Protein AF-A0A8T4V369-F1 (afdb_monomer_lite)

Radius of gyration: 25.14 Å; chains: 1; bounding box: 46×55×53 Å

pLDDT: mean 72.54, std 17.63, range [35.91, 96.38]

Sequence (148 aa):
MVDREDIQKAVEELDIARTNLVGLYLTIIGKNYEDLDISQKNSVLNGLENIVRSMGNEDFTEKLMDTPETRSRRLNLAFNRKIAVRAREIKGLTRKGLADELGFDRAGYIRLSKYETGEARPSNPPRGEVAKIYIHWLKEHGYDPYKL

Secondary structure (DSSP, 8-state):
---HHHHHHHHHHHHHHHHHHHHHHHHHHHHHHTTS-HHHHHHHHHHHHHHHHHH--S-TTSSS--SHHHHHHHHT----HHHHHHHHHHTT--HHHHHHHTT--HHHHHHHHHHHHTSS---SSPPSHHHHHHHHHHHHTT--TT--

Foldseek 3Di:
DCDPVNVVVVVVVVVVVVVVVVVVVVVVCVVCLVVDDPVVNVVSVVVVVVVVVVVDPDDPDDPPQPDPVSVVVLQVQFDDLVLLVVLCVVVVADLVRVCVVLVHDPVLSVVSVCCNVVVDGQHRVGDDDSRVSSVVVCVVSVDDSPDD

Structure (mmCIF, N/CA/C/O backbone):
data_AF-A0A8T4V369-F1
#
_entry.id   AF-A0A8T4V369-F1
#
loop_
_atom_site.group_PDB
_atom_site.id
_atom_site.type_symbol
_atom_site.label_atom_id
_atom_site.label_alt_id
_atom_site.label_comp_id
_atom_site.label_asym_id
_atom_site.label_entity_id
_atom_site.label_seq_id
_atom_site.pdbx_PDB_ins_code
_atom_site.Cartn_x
_atom_site.Cartn_y
_atom_site.Cartn_z
_atom_site.occupancy
_atom_site.B_iso_or_equiv
_atom_site.auth_seq_id
_atom_site.auth_comp_id
_atom_site.auth_asym_id
_atom_site.auth_atom_id
_atom_site.pdbx_PDB_model_num
ATOM 1 N N . MET A 1 1 ? 27.812 41.589 -26.892 1.00 54.66 1 MET A N 1
ATOM 2 C CA . MET A 1 1 ? 26.464 41.145 -26.482 1.00 54.66 1 MET A CA 1
ATOM 3 C C . MET A 1 1 ? 26.193 39.879 -27.258 1.00 54.66 1 MET A C 1
ATOM 5 O O . MET A 1 1 ? 26.380 39.920 -28.462 1.00 54.66 1 MET A O 1
ATOM 9 N N . VAL A 1 2 ? 25.890 38.765 -26.590 1.00 53.50 2 VAL A N 1
ATOM 10 C CA . VAL A 1 2 ? 25.416 37.569 -27.301 1.00 53.50 2 VAL A CA 1
ATOM 11 C C . VAL A 1 2 ? 23.974 37.858 -27.681 1.00 53.50 2 VAL A C 1
ATOM 13 O O . VAL A 1 2 ? 23.178 38.179 -26.794 1.00 53.50 2 VAL A O 1
ATOM 16 N N . ASP A 1 3 ? 23.681 37.848 -28.977 1.00 74.75 3 ASP A N 1
ATOM 17 C CA . ASP A 1 3 ? 22.355 38.195 -29.458 1.00 74.75 3 ASP A CA 1
ATOM 18 C C . ASP A 1 3 ? 21.379 37.047 -29.201 1.00 74.75 3 ASP A C 1
ATOM 20 O O . ASP A 1 3 ? 21.744 35.868 -29.172 1.00 74.75 3 ASP A O 1
ATOM 24 N N . ARG A 1 4 ? 20.115 37.386 -28.956 1.00 70.00 4 ARG A N 1
ATOM 25 C CA . ARG A 1 4 ? 19.103 36.396 -28.553 1.00 70.00 4 ARG A CA 1
ATOM 26 C C . ARG A 1 4 ? 18.846 35.358 -29.656 1.00 70.00 4 ARG A C 1
ATOM 28 O O . ARG A 1 4 ? 18.507 34.219 -29.345 1.00 70.00 4 ARG A O 1
ATOM 35 N N . GLU A 1 5 ? 19.057 35.746 -30.913 1.00 76.44 5 GLU A N 1
ATOM 36 C CA . GLU A 1 5 ? 19.003 34.870 -32.090 1.00 76.44 5 GLU A CA 1
ATOM 37 C C . GLU A 1 5 ? 20.140 33.841 -32.126 1.00 76.44 5 GLU A C 1
ATOM 39 O O . GLU A 1 5 ? 19.890 32.680 -32.448 1.00 76.44 5 GLU A O 1
ATOM 44 N N . ASP A 1 6 ? 21.360 34.210 -31.723 1.00 77.88 6 ASP A N 1
ATOM 45 C CA . ASP A 1 6 ? 22.499 33.280 -31.700 1.00 77.88 6 ASP A CA 1
ATOM 46 C C . ASP A 1 6 ? 22.296 32.172 -30.659 1.00 77.88 6 ASP A C 1
ATOM 48 O O . ASP A 1 6 ? 22.623 31.008 -30.894 1.00 77.88 6 ASP A O 1
ATOM 52 N N . ILE A 1 7 ? 21.701 32.520 -29.512 1.00 74.00 7 ILE A N 1
ATOM 53 C CA . ILE A 1 7 ? 21.341 31.553 -28.465 1.00 74.00 7 ILE A CA 1
ATOM 54 C C . ILE A 1 7 ? 20.252 30.604 -28.969 1.00 74.00 7 ILE A C 1
ATOM 56 O O . ILE A 1 7 ? 20.358 29.397 -28.767 1.00 74.00 7 ILE A O 1
ATOM 60 N N . GLN A 1 8 ? 19.225 31.130 -29.639 1.00 75.62 8 GLN A N 1
ATOM 61 C CA . GLN A 1 8 ? 18.126 30.322 -30.168 1.00 75.62 8 GLN A CA 1
ATOM 62 C C . GLN A 1 8 ? 18.626 29.319 -31.216 1.00 75.62 8 GLN A C 1
ATOM 64 O O . GLN A 1 8 ? 18.309 28.132 -31.142 1.00 75.62 8 GLN A O 1
ATOM 69 N N . LYS A 1 9 ? 19.482 29.772 -32.135 1.00 81.50 9 LYS A N 1
ATOM 70 C CA . LYS A 1 9 ? 20.083 28.919 -33.161 1.00 81.50 9 LYS A CA 1
ATOM 71 C C . LYS A 1 9 ? 20.970 27.826 -32.559 1.00 81.50 9 LYS A C 1
ATOM 73 O O . LYS A 1 9 ? 20.899 26.676 -32.981 1.00 81.50 9 LYS A O 1
ATOM 78 N N . ALA A 1 10 ? 21.757 28.156 -31.534 1.00 72.62 10 ALA A N 1
ATOM 79 C CA . ALA A 1 10 ? 22.575 27.172 -30.829 1.00 72.62 10 ALA A CA 1
ATOM 80 C C . ALA A 1 10 ? 21.728 26.104 -30.111 1.00 72.62 10 ALA A C 1
ATOM 82 O O . ALA A 1 10 ? 22.110 24.935 -30.083 1.00 72.62 10 ALA A O 1
ATOM 83 N N . VAL A 1 11 ? 20.573 26.482 -29.550 1.00 69.50 11 VAL A N 1
ATOM 84 C CA . VAL A 1 11 ? 19.626 25.532 -28.940 1.00 69.50 11 VAL A CA 1
ATOM 85 C C . VAL A 1 11 ? 19.051 24.581 -29.992 1.00 69.50 11 VAL A C 1
ATOM 87 O O . VAL A 1 11 ? 19.044 23.371 -29.776 1.00 69.50 11 VAL A O 1
ATOM 90 N N . GLU A 1 12 ? 18.637 25.098 -31.148 1.00 75.06 12 GLU A N 1
ATOM 91 C CA . GLU A 1 12 ? 18.106 24.275 -32.242 1.00 75.06 12 GLU A CA 1
ATOM 92 C C . GLU A 1 12 ? 19.159 23.305 -32.802 1.00 75.06 12 GLU A C 1
ATOM 94 O O . GLU A 1 12 ? 18.876 22.121 -33.003 1.00 75.06 12 GLU A O 1
ATOM 99 N N . GLU A 1 13 ? 20.399 23.763 -32.993 1.00 75.69 13 GLU A N 1
ATOM 100 C CA . GLU A 1 13 ? 21.507 22.908 -33.437 1.00 75.69 13 GLU A CA 1
ATOM 101 C C . GLU A 1 13 ? 21.833 21.805 -32.414 1.00 75.69 13 GLU A C 1
ATOM 103 O O . GLU A 1 13 ? 22.094 20.658 -32.797 1.00 75.69 13 GLU A O 1
ATOM 108 N N . LEU A 1 14 ? 21.758 22.112 -31.114 1.00 69.25 14 LEU A N 1
ATOM 109 C CA . LEU A 1 14 ? 21.930 21.131 -30.039 1.00 69.25 14 LEU A CA 1
ATOM 110 C C . LEU A 1 14 ? 20.816 20.077 -30.025 1.00 69.25 14 LEU A C 1
ATOM 112 O O . LEU A 1 14 ? 21.109 18.889 -29.863 1.00 69.25 14 LEU A O 1
ATOM 116 N N . ASP A 1 15 ? 19.562 20.473 -30.234 1.00 68.25 15 ASP A N 1
ATOM 117 C CA . ASP A 1 15 ? 18.432 19.538 -30.278 1.00 68.25 15 ASP A CA 1
ATOM 118 C C . ASP A 1 15 ? 18.498 18.606 -31.497 1.00 68.25 15 ASP A C 1
ATOM 120 O O . ASP A 1 15 ? 18.245 17.397 -31.387 1.00 68.25 15 ASP A O 1
ATOM 124 N N . ILE A 1 16 ? 18.923 19.126 -32.651 1.00 72.69 16 ILE A N 1
ATOM 125 C CA . ILE A 1 16 ? 19.170 18.321 -33.854 1.00 72.69 16 ILE A CA 1
ATOM 126 C C . ILE A 1 16 ? 20.306 17.321 -33.603 1.00 72.69 16 ILE A C 1
ATOM 128 O O . ILE A 1 16 ? 20.156 16.125 -33.879 1.00 72.69 16 ILE A O 1
ATOM 132 N N . ALA A 1 17 ? 21.432 17.775 -33.045 1.00 70.25 17 ALA A N 1
ATOM 133 C CA . ALA A 1 17 ? 22.571 16.911 -32.737 1.00 70.25 17 ALA A CA 1
ATOM 134 C C . ALA A 1 17 ? 22.195 15.799 -31.744 1.00 70.25 17 ALA A C 1
ATOM 136 O O . ALA A 1 17 ? 22.555 14.635 -31.945 1.00 70.25 17 ALA A O 1
ATOM 137 N N . ARG A 1 18 ? 21.411 16.131 -30.712 1.00 68.94 18 ARG A N 1
ATOM 138 C CA . ARG A 1 18 ? 20.880 15.171 -29.738 1.00 68.94 18 ARG A CA 1
ATOM 139 C C . ARG A 1 18 ? 19.994 14.120 -30.406 1.00 68.94 18 ARG A C 1
ATOM 141 O O . ARG A 1 18 ? 20.165 12.930 -30.147 1.00 68.94 18 ARG A O 1
ATOM 148 N N . THR A 1 19 ? 19.090 14.541 -31.287 1.00 71.50 19 THR A N 1
ATOM 149 C CA . THR A 1 19 ? 18.177 13.639 -32.006 1.00 71.50 19 THR A CA 1
ATOM 150 C C . THR A 1 19 ? 18.944 12.667 -32.908 1.00 71.50 19 THR A C 1
ATOM 152 O O . THR A 1 19 ? 18.709 11.457 -32.861 1.00 71.50 19 THR A O 1
ATOM 155 N N . ASN A 1 20 ? 19.925 13.166 -33.666 1.00 70.62 20 ASN A N 1
ATOM 156 C CA . ASN A 1 20 ? 20.768 12.344 -34.539 1.00 70.62 20 ASN A CA 1
ATOM 157 C C . ASN A 1 20 ? 21.593 11.315 -33.754 1.00 70.62 20 ASN A C 1
ATOM 159 O O . ASN A 1 20 ? 21.694 10.154 -34.158 1.00 70.62 20 ASN A O 1
ATOM 163 N N . LEU A 1 21 ? 22.150 11.720 -32.610 1.00 69.56 21 LEU A N 1
ATOM 164 C CA . LEU A 1 21 ? 22.907 10.831 -31.733 1.00 69.56 21 LEU A CA 1
ATOM 165 C C . LEU A 1 21 ? 22.026 9.684 -31.210 1.00 69.56 21 LEU A C 1
ATOM 167 O O . LEU A 1 21 ? 22.424 8.521 -31.274 1.00 69.56 21 LEU A O 1
ATOM 171 N N . VAL A 1 22 ? 20.813 9.993 -30.739 1.00 70.69 22 VAL A N 1
ATOM 172 C CA . VAL A 1 22 ? 19.852 8.983 -30.261 1.00 70.69 22 VAL A CA 1
ATOM 173 C C . VAL A 1 22 ? 19.473 8.012 -31.384 1.00 70.69 22 VAL A C 1
ATOM 175 O O . VAL A 1 22 ? 19.487 6.799 -31.171 1.00 70.69 22 VAL A O 1
ATOM 178 N N . GLY A 1 23 ? 19.210 8.516 -32.594 1.00 66.50 23 GLY A N 1
ATOM 179 C CA . GLY A 1 23 ? 18.905 7.680 -33.761 1.00 66.50 23 GLY A CA 1
ATOM 180 C C . GLY A 1 23 ? 20.031 6.701 -34.122 1.00 66.50 23 GLY A C 1
ATOM 181 O O . GLY A 1 23 ? 19.775 5.524 -34.396 1.00 66.50 23 GLY A O 1
ATOM 182 N N . LEU A 1 24 ? 21.289 7.149 -34.058 1.00 67.81 24 LEU A N 1
ATOM 183 C CA . LEU A 1 24 ? 22.461 6.296 -34.284 1.00 67.81 24 LEU A CA 1
ATOM 184 C C . LEU A 1 24 ? 22.578 5.183 -33.234 1.00 67.81 24 LEU A C 1
ATOM 186 O O . LEU A 1 24 ? 22.757 4.019 -33.598 1.00 67.81 24 LEU A O 1
ATOM 190 N N . TYR A 1 25 ? 22.418 5.507 -31.948 1.00 67.00 25 TYR A N 1
ATOM 191 C CA . TYR A 1 25 ? 22.458 4.507 -30.875 1.00 67.00 25 TYR A CA 1
ATOM 192 C C . TYR A 1 25 ? 21.345 3.466 -31.004 1.00 67.00 25 TYR A C 1
ATOM 194 O O . TYR A 1 25 ? 21.612 2.272 -30.869 1.00 67.00 25 TYR A O 1
ATOM 202 N N . LEU A 1 26 ? 20.119 3.887 -31.326 1.00 70.75 26 LEU A N 1
ATOM 203 C CA . LEU A 1 26 ? 19.001 2.964 -31.539 1.00 70.75 26 LEU A CA 1
ATOM 204 C C . LEU A 1 26 ? 19.247 2.030 -32.729 1.00 70.75 26 LEU A C 1
ATOM 206 O O . LEU A 1 26 ? 18.932 0.84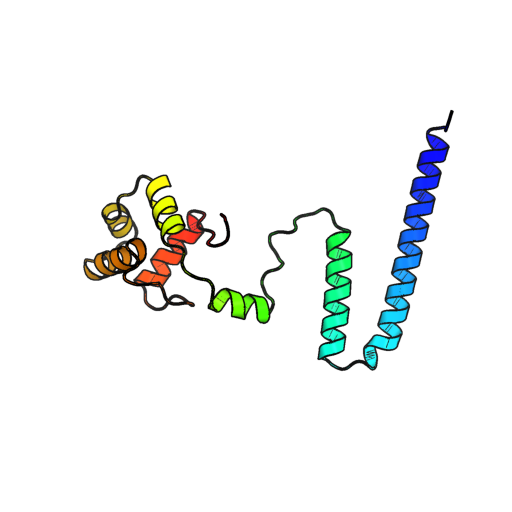5 -32.656 1.00 70.75 26 LEU A O 1
ATOM 210 N N . THR A 1 27 ? 19.877 2.533 -33.791 1.00 71.81 27 THR A N 1
ATOM 211 C CA . THR A 1 27 ? 20.253 1.720 -34.957 1.00 71.81 27 THR A CA 1
ATOM 212 C C . THR A 1 27 ? 21.298 0.662 -34.595 1.00 71.81 27 THR A C 1
ATOM 214 O O . THR A 1 27 ? 21.181 -0.493 -35.007 1.00 71.81 27 THR A O 1
ATOM 217 N N . ILE A 1 28 ? 22.316 1.032 -33.809 1.00 69.62 28 ILE A N 1
ATOM 218 C CA . ILE A 1 28 ? 23.354 0.101 -33.338 1.00 69.62 28 ILE A CA 1
ATOM 219 C C . ILE A 1 28 ? 22.747 -0.960 -32.420 1.00 69.62 28 ILE A C 1
ATOM 221 O O . ILE A 1 28 ? 23.074 -2.139 -32.548 1.00 69.62 28 ILE A O 1
ATOM 225 N N . ILE A 1 29 ? 21.847 -0.558 -31.522 1.00 72.38 29 ILE A N 1
ATOM 226 C CA . ILE A 1 29 ? 21.149 -1.488 -30.638 1.00 72.38 29 ILE A CA 1
ATOM 227 C C . ILE A 1 29 ? 20.309 -2.461 -31.464 1.00 72.38 29 ILE A C 1
ATOM 229 O O . ILE A 1 29 ? 20.493 -3.660 -31.312 1.00 72.38 29 ILE A O 1
ATOM 233 N N . GLY A 1 30 ? 19.473 -1.972 -32.384 1.00 72.56 30 GLY A N 1
ATOM 234 C CA . GLY A 1 30 ? 18.612 -2.812 -33.221 1.00 72.56 30 GLY A CA 1
ATOM 235 C C . GLY A 1 30 ? 19.382 -3.857 -34.032 1.00 72.56 30 GLY A C 1
ATOM 236 O O . GLY A 1 30 ? 18.992 -5.020 -34.039 1.00 72.56 30 GLY A O 1
ATOM 237 N N . LYS A 1 31 ? 20.518 -3.482 -34.638 1.00 75.88 31 LYS A N 1
ATOM 238 C CA . LYS A 1 31 ? 21.358 -4.413 -35.417 1.00 75.88 31 LYS A CA 1
ATOM 239 C C . LYS A 1 31 ? 21.926 -5.570 -34.600 1.00 75.88 31 LYS A C 1
ATOM 241 O O . LYS A 1 31 ? 22.090 -6.651 -35.141 1.00 75.88 31 LYS A O 1
ATOM 246 N N . ASN A 1 32 ? 22.243 -5.334 -33.330 1.00 74.19 32 ASN A N 1
ATOM 247 C CA . ASN A 1 32 ? 22.805 -6.358 -32.448 1.00 74.19 32 ASN A CA 1
ATOM 248 C C . ASN A 1 32 ? 21.731 -7.032 -31.585 1.00 74.19 32 ASN A C 1
ATOM 250 O O . ASN A 1 32 ? 22.025 -7.989 -30.879 1.00 74.19 32 ASN A O 1
ATOM 254 N N . TYR A 1 33 ? 20.497 -6.520 -31.602 1.00 72.12 33 TYR A N 1
ATOM 255 C CA . TYR A 1 33 ? 19.434 -6.953 -30.707 1.00 72.12 33 TYR A CA 1
ATOM 256 C C . TYR A 1 33 ? 18.954 -8.365 -31.023 1.00 72.12 33 TYR A C 1
ATOM 258 O O . TYR A 1 33 ? 18.651 -9.112 -30.100 1.00 72.12 33 TYR A O 1
ATOM 266 N N . GLU A 1 34 ? 18.882 -8.750 -32.299 1.00 74.00 34 GLU A N 1
ATOM 267 C CA . GLU A 1 34 ? 18.363 -10.061 -32.712 1.00 74.00 34 GLU A CA 1
ATOM 268 C C . GLU A 1 34 ? 19.212 -11.227 -32.185 1.00 74.00 34 GLU A C 1
ATOM 270 O O . GLU A 1 34 ? 18.643 -12.242 -31.770 1.00 74.00 34 GLU A O 1
ATOM 275 N N . ASP A 1 35 ? 20.526 -11.029 -32.068 1.00 81.12 35 ASP A N 1
ATOM 276 C CA . ASP A 1 35 ? 21.502 -12.039 -31.637 1.00 81.12 35 ASP A CA 1
ATOM 277 C C . ASP A 1 35 ? 21.617 -12.193 -30.109 1.00 81.12 35 ASP A C 1
ATOM 279 O O . ASP A 1 35 ? 22.297 -13.094 -29.616 1.00 81.12 35 ASP A O 1
ATOM 283 N N . LEU A 1 36 ? 20.951 -11.333 -29.334 1.00 74.31 36 LEU A N 1
ATOM 284 C CA . LEU A 1 36 ? 20.977 -11.387 -27.871 1.00 74.31 36 LEU A CA 1
ATOM 285 C C . LEU A 1 36 ? 20.075 -12.497 -27.312 1.00 74.31 36 LEU A C 1
ATOM 287 O O . LEU A 1 36 ? 19.012 -12.817 -27.860 1.00 74.31 36 LEU A O 1
ATOM 291 N N . ASP A 1 37 ? 20.446 -13.034 -26.149 1.00 70.88 37 ASP A N 1
ATOM 292 C CA . ASP A 1 37 ? 19.549 -13.900 -25.384 1.00 70.88 37 ASP A CA 1
ATOM 293 C C . ASP A 1 37 ? 18.383 -13.104 -24.764 1.00 70.88 37 ASP A C 1
ATOM 295 O O . ASP A 1 37 ? 18.389 -11.873 -24.704 1.00 70.88 37 ASP A O 1
ATOM 299 N N . ILE A 1 38 ? 17.348 -13.804 -24.293 1.00 60.91 38 ILE A N 1
ATOM 300 C CA . ILE A 1 38 ? 16.122 -13.176 -23.771 1.00 60.91 38 ILE A CA 1
ATOM 301 C C . ILE A 1 38 ? 16.408 -12.256 -22.569 1.00 60.91 38 ILE A C 1
ATOM 303 O O . ILE A 1 38 ? 15.786 -11.203 -22.439 1.00 60.91 38 ILE A O 1
ATOM 307 N N . SER A 1 39 ? 17.354 -12.613 -21.698 1.00 56.53 39 SER A N 1
ATOM 308 C CA . SER A 1 39 ? 17.711 -11.809 -20.523 1.00 56.53 39 SER A CA 1
ATOM 309 C C . SER A 1 39 ? 18.403 -10.509 -20.938 1.00 56.53 39 SER A C 1
ATOM 311 O O . SER A 1 39 ? 18.051 -9.420 -20.477 1.00 56.53 39 SER A O 1
ATOM 313 N N . GLN A 1 40 ? 19.337 -10.606 -21.881 1.00 61.50 40 GLN A N 1
ATOM 314 C CA . GLN A 1 40 ? 20.066 -9.470 -22.435 1.00 61.50 40 GLN A CA 1
ATOM 315 C C . GLN A 1 40 ? 19.146 -8.543 -23.235 1.00 61.50 40 GLN A C 1
ATOM 317 O O . GLN A 1 40 ? 19.177 -7.328 -23.036 1.00 61.50 40 GLN A O 1
ATOM 322 N N . LYS A 1 41 ? 18.256 -9.107 -24.058 1.00 64.56 41 LYS A N 1
ATOM 323 C CA . LYS A 1 41 ? 17.189 -8.384 -24.768 1.00 64.56 41 LYS A CA 1
ATOM 324 C C . LYS A 1 41 ? 16.337 -7.559 -23.811 1.00 64.56 41 LYS A C 1
ATOM 326 O O . LYS A 1 41 ? 16.099 -6.376 -24.056 1.00 64.56 41 LYS A O 1
ATOM 331 N N . ASN A 1 42 ? 15.934 -8.155 -22.692 1.00 56.38 42 ASN A N 1
ATOM 332 C CA . ASN A 1 42 ? 15.152 -7.469 -21.667 1.00 56.38 42 ASN A CA 1
ATOM 333 C C . ASN A 1 42 ? 15.958 -6.366 -20.969 1.00 56.38 42 ASN A C 1
ATOM 335 O O . ASN A 1 42 ? 15.432 -5.282 -20.733 1.00 56.38 42 ASN A O 1
ATOM 339 N N . SER A 1 43 ? 17.242 -6.593 -20.681 1.00 63.94 43 SER A N 1
ATOM 340 C CA . SER A 1 43 ? 18.109 -5.568 -20.085 1.00 63.94 43 SER A CA 1
ATOM 341 C C . SER A 1 43 ? 18.295 -4.357 -21.004 1.00 63.94 43 SER A C 1
ATOM 343 O O . SER A 1 43 ? 18.281 -3.220 -20.533 1.00 63.94 43 SER A O 1
ATOM 345 N N . VAL A 1 44 ? 18.451 -4.588 -22.309 1.00 65.31 44 VAL A N 1
ATOM 346 C CA . VAL A 1 44 ? 18.588 -3.526 -23.315 1.00 65.31 44 VAL A CA 1
ATOM 347 C C . VAL A 1 44 ? 17.294 -2.727 -23.451 1.00 65.31 44 VAL A C 1
ATOM 349 O O . VAL A 1 44 ? 17.339 -1.497 -23.421 1.00 65.31 44 VAL A O 1
ATOM 352 N N . LEU A 1 45 ? 16.139 -3.399 -23.522 1.00 66.00 45 LEU A N 1
ATOM 353 C CA . LEU A 1 45 ? 14.840 -2.719 -23.544 1.00 66.00 45 LEU A CA 1
ATOM 354 C C . LEU A 1 45 ? 14.620 -1.881 -22.281 1.00 66.00 45 LEU A C 1
ATOM 356 O O . LEU A 1 45 ? 14.249 -0.717 -22.388 1.00 66.00 45 LEU A O 1
ATOM 360 N N . ASN A 1 46 ? 14.928 -2.426 -21.102 1.00 55.59 46 ASN A N 1
ATOM 361 C CA . ASN A 1 46 ? 14.808 -1.706 -19.833 1.00 55.59 46 ASN A CA 1
ATOM 362 C C . ASN A 1 46 ? 15.725 -0.473 -19.776 1.00 55.59 46 ASN A C 1
ATOM 364 O O . ASN A 1 46 ? 15.326 0.581 -19.281 1.00 55.59 46 ASN A O 1
ATOM 368 N N . GLY A 1 47 ? 16.956 -0.588 -20.283 1.00 63.16 47 GLY A N 1
ATOM 369 C CA . GLY A 1 47 ? 17.893 0.531 -20.380 1.00 63.16 47 GLY A CA 1
ATOM 370 C C . GLY A 1 47 ? 17.372 1.648 -21.288 1.00 63.16 47 GLY A C 1
ATOM 371 O O . GLY A 1 47 ? 17.370 2.811 -20.886 1.00 63.16 47 GLY A O 1
ATOM 372 N N . LEU A 1 48 ? 16.872 1.293 -22.475 1.00 67.50 48 LEU A N 1
ATOM 373 C CA . LEU A 1 48 ? 16.272 2.242 -23.417 1.00 67.50 48 LEU A CA 1
ATOM 374 C C . LEU A 1 48 ? 15.035 2.922 -22.839 1.00 67.50 48 LEU A C 1
ATOM 376 O O . LEU A 1 48 ? 14.885 4.137 -22.949 1.00 67.50 48 LEU A O 1
ATOM 380 N N . GLU A 1 49 ? 14.181 2.157 -22.172 1.00 58.09 49 GLU A N 1
ATOM 381 C CA . GLU A 1 49 ? 12.985 2.682 -21.534 1.00 58.09 49 GLU A CA 1
ATOM 382 C C . GLU A 1 49 ? 13.335 3.680 -20.421 1.00 58.09 49 GLU A C 1
ATOM 384 O O . GLU A 1 49 ? 12.720 4.736 -20.326 1.00 58.09 49 GLU A O 1
ATOM 389 N N . ASN A 1 50 ? 14.379 3.415 -19.629 1.00 57.44 50 ASN A N 1
ATOM 390 C CA . ASN A 1 50 ? 14.859 4.346 -18.602 1.00 57.44 50 ASN A CA 1
ATOM 391 C C . ASN A 1 50 ? 15.444 5.639 -19.184 1.00 57.44 50 ASN A C 1
ATOM 393 O O . ASN A 1 50 ? 15.290 6.697 -18.578 1.00 57.44 50 ASN A O 1
ATOM 397 N N . ILE A 1 51 ? 16.084 5.570 -20.352 1.00 64.69 51 ILE A N 1
ATOM 398 C CA . ILE A 1 51 ? 16.593 6.752 -21.057 1.00 64.69 51 ILE A CA 1
ATOM 399 C C . ILE A 1 51 ? 15.429 7.578 -21.614 1.00 64.69 51 ILE A C 1
ATOM 401 O O . ILE A 1 51 ? 15.389 8.786 -21.418 1.00 64.69 51 ILE A O 1
ATOM 405 N N . VAL A 1 52 ? 14.435 6.951 -22.246 1.00 60.31 52 VAL A N 1
ATOM 406 C CA . VAL A 1 52 ? 13.224 7.657 -22.707 1.00 60.31 52 VAL A CA 1
ATOM 407 C C . VAL A 1 52 ? 12.487 8.301 -21.524 1.00 60.31 52 VAL A C 1
ATOM 409 O O . VAL A 1 52 ? 12.086 9.461 -21.607 1.00 60.31 52 VAL A O 1
ATOM 412 N N . ARG A 1 53 ? 12.401 7.596 -20.389 1.00 52.72 53 ARG A N 1
ATOM 413 C CA . ARG A 1 53 ? 11.806 8.087 -19.134 1.00 52.72 53 ARG A CA 1
ATOM 414 C C . ARG A 1 53 ? 12.579 9.238 -18.486 1.00 52.72 53 ARG A C 1
ATOM 416 O O . ARG A 1 53 ? 11.953 10.066 -17.844 1.00 52.72 53 ARG A O 1
ATOM 423 N N . SER A 1 54 ? 13.905 9.318 -18.629 1.00 53.53 54 SER A N 1
ATOM 424 C CA . SER A 1 54 ? 14.691 10.445 -18.096 1.00 53.53 54 SER A CA 1
ATOM 425 C C . SER A 1 54 ? 14.645 11.688 -18.988 1.00 53.53 54 SER A C 1
ATOM 427 O O . SER A 1 54 ? 15.014 12.774 -18.548 1.00 53.53 54 SER A O 1
ATOM 429 N N . MET A 1 55 ? 14.190 11.539 -20.236 1.00 56.03 55 MET A N 1
ATOM 430 C CA . MET A 1 55 ? 14.045 12.637 -21.193 1.00 56.03 55 MET A CA 1
ATOM 431 C C . MET A 1 55 ? 12.645 13.265 -21.192 1.00 56.03 55 MET A C 1
ATOM 433 O O . MET A 1 55 ? 12.518 14.423 -21.586 1.00 56.03 55 MET A O 1
ATOM 437 N N . GLY A 1 56 ? 11.613 12.539 -20.747 1.00 47.66 56 GLY A N 1
ATOM 438 C CA . GLY A 1 56 ? 10.266 13.070 -20.528 1.00 47.66 56 GLY A CA 1
ATOM 439 C C . GLY A 1 56 ? 10.098 13.571 -19.094 1.00 47.66 56 GLY A C 1
ATOM 440 O O . GLY A 1 56 ? 9.991 12.771 -18.173 1.00 47.66 56 GLY A O 1
ATOM 441 N N . ASN A 1 57 ? 10.049 14.889 -18.895 1.00 49.91 57 ASN A N 1
ATOM 442 C CA . ASN A 1 57 ? 9.814 15.544 -17.598 1.00 49.91 57 ASN A CA 1
ATOM 443 C C . ASN A 1 57 ? 8.354 15.411 -17.090 1.00 49.91 57 ASN A C 1
ATOM 445 O O . ASN A 1 57 ? 7.839 16.323 -16.449 1.00 49.91 57 ASN A O 1
ATOM 449 N N . GLU A 1 58 ? 7.675 14.293 -17.355 1.00 40.56 58 GLU A N 1
ATOM 450 C CA . GLU A 1 58 ? 6.288 14.056 -16.935 1.00 40.56 58 GLU A CA 1
ATOM 451 C C . GLU A 1 58 ? 6.163 12.745 -16.139 1.00 40.56 58 GLU A C 1
ATOM 453 O O . GLU A 1 58 ? 6.411 11.649 -16.638 1.00 40.56 58 GLU A O 1
ATOM 458 N N . ASP A 1 59 ? 5.782 12.904 -14.869 1.00 42.59 59 ASP A N 1
ATOM 459 C CA . ASP A 1 59 ? 5.185 11.912 -13.971 1.00 42.59 59 ASP A CA 1
ATOM 460 C C . ASP A 1 59 ? 5.911 10.573 -13.779 1.00 42.59 59 ASP A C 1
ATOM 462 O O . ASP A 1 59 ? 5.482 9.480 -14.156 1.00 42.59 59 ASP A O 1
ATOM 466 N N . PHE A 1 60 ? 6.987 10.673 -13.003 1.00 42.06 60 PHE A N 1
ATOM 467 C CA . PHE A 1 60 ? 7.802 9.582 -12.474 1.00 42.06 60 PHE A CA 1
ATOM 468 C C . PHE A 1 60 ? 7.080 8.609 -11.504 1.00 42.06 60 PHE A C 1
ATOM 470 O O . PHE A 1 60 ? 7.723 7.710 -10.966 1.00 42.06 60 PHE A O 1
ATOM 477 N N . THR A 1 61 ? 5.777 8.725 -11.220 1.00 40.34 61 THR A N 1
ATOM 478 C CA . THR A 1 61 ? 5.186 8.040 -10.045 1.00 40.34 61 THR A CA 1
ATOM 479 C C . THR A 1 61 ? 4.141 6.960 -10.304 1.00 40.34 61 THR A C 1
ATOM 481 O O . THR A 1 61 ? 3.959 6.127 -9.418 1.00 40.34 61 THR A O 1
ATOM 484 N N . GLU A 1 62 ? 3.492 6.866 -11.469 1.00 38.84 62 GLU A N 1
ATOM 485 C CA . GLU A 1 62 ? 2.278 6.025 -11.543 1.00 38.84 62 GLU A CA 1
ATOM 486 C C . GLU A 1 62 ? 2.396 4.698 -12.307 1.00 38.84 62 GLU A C 1
ATOM 488 O O . GLU A 1 62 ? 1.656 3.759 -12.011 1.00 38.84 62 GLU A O 1
ATOM 493 N N . LYS A 1 63 ? 3.350 4.542 -13.235 1.00 37.53 63 LYS A N 1
ATOM 494 C CA . LYS A 1 63 ? 3.397 3.350 -14.117 1.00 37.53 63 LYS A CA 1
ATOM 495 C C . LYS A 1 63 ? 4.598 2.419 -13.930 1.00 37.53 63 LYS A C 1
ATOM 497 O O . LYS A 1 63 ? 4.647 1.358 -14.541 1.00 37.53 63 LYS A O 1
ATOM 502 N N . LEU A 1 64 ? 5.526 2.743 -13.029 1.00 37.91 64 LEU A N 1
ATOM 503 C CA . LEU A 1 64 ? 6.785 2.004 -12.823 1.00 37.91 64 LEU A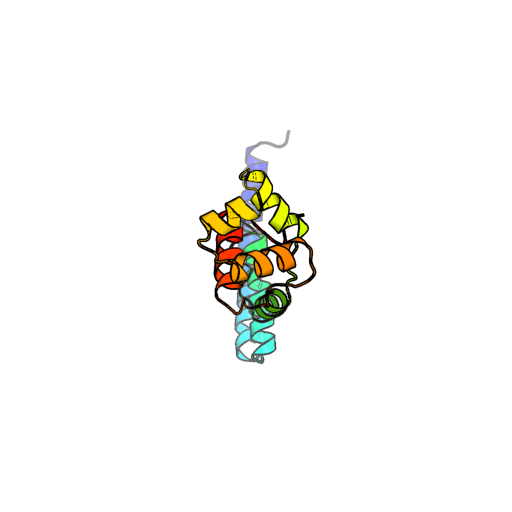 CA 1
ATOM 504 C C . LEU A 1 64 ? 6.683 0.774 -11.894 1.00 37.91 64 LEU A C 1
ATOM 506 O O . LEU A 1 64 ? 7.701 0.273 -11.424 1.00 37.91 64 LEU A O 1
ATOM 510 N N . MET A 1 65 ? 5.487 0.264 -11.587 1.00 40.56 65 MET A N 1
ATOM 511 C CA . MET A 1 65 ? 5.336 -0.747 -10.530 1.00 40.56 65 MET A CA 1
ATOM 512 C C . MET A 1 65 ? 4.713 -2.091 -10.948 1.00 40.56 65 MET A C 1
ATOM 514 O O . MET A 1 65 ? 4.070 -2.735 -10.120 1.00 40.56 65 MET A O 1
ATOM 518 N N . ASP A 1 66 ? 4.888 -2.566 -12.179 1.00 42.53 66 ASP A N 1
ATOM 519 C CA . ASP A 1 66 ? 4.432 -3.927 -12.524 1.00 42.53 66 ASP A CA 1
ATOM 520 C C . ASP A 1 66 ? 5.504 -4.770 -13.232 1.00 42.53 66 ASP A C 1
ATOM 522 O O . ASP A 1 66 ? 5.241 -5.471 -14.201 1.00 42.53 66 ASP A O 1
ATOM 526 N N . THR A 1 67 ? 6.737 -4.732 -12.713 1.00 47.06 67 THR A N 1
ATOM 527 C CA . THR A 1 67 ? 7.773 -5.731 -13.041 1.00 47.06 67 THR A CA 1
ATOM 528 C C . THR A 1 67 ? 7.665 -6.955 -12.119 1.00 47.06 67 THR A C 1
ATOM 530 O O . THR A 1 67 ? 7.223 -6.820 -10.975 1.00 47.06 67 THR A O 1
ATOM 533 N N . PRO A 1 68 ? 8.088 -8.161 -12.537 1.00 45.00 68 PRO A N 1
ATOM 534 C CA . PRO A 1 68 ? 8.094 -9.347 -11.674 1.00 45.00 68 PRO A CA 1
ATOM 535 C C . PRO A 1 68 ? 8.879 -9.150 -10.363 1.00 45.00 68 PRO A C 1
ATOM 537 O O . PRO A 1 68 ? 8.423 -9.580 -9.300 1.00 45.00 68 PRO A O 1
ATOM 540 N N . GLU A 1 69 ? 9.998 -8.419 -10.388 1.00 40.88 69 GLU A N 1
ATOM 541 C CA . GLU A 1 69 ? 10.779 -8.078 -9.193 1.00 40.88 69 GLU A CA 1
ATOM 542 C C . GLU A 1 69 ? 10.071 -7.053 -8.292 1.00 40.88 69 GLU A C 1
ATOM 544 O O . GLU A 1 69 ? 10.135 -7.172 -7.064 1.00 40.88 69 GLU A O 1
ATOM 549 N N . THR A 1 70 ? 9.344 -6.076 -8.857 1.00 41.97 70 THR A N 1
ATOM 550 C CA . THR A 1 70 ? 8.497 -5.167 -8.059 1.00 41.97 70 THR A CA 1
ATOM 551 C C . THR A 1 70 ? 7.240 -5.859 -7.556 1.00 41.97 70 THR A C 1
ATOM 553 O O . THR A 1 70 ? 6.797 -5.532 -6.462 1.00 41.97 70 THR A O 1
ATOM 556 N N . ARG A 1 71 ? 6.717 -6.876 -8.248 1.00 41.34 71 ARG A N 1
ATOM 557 C CA . ARG A 1 71 ? 5.619 -7.735 -7.785 1.00 41.34 71 ARG A CA 1
ATOM 558 C C . ARG A 1 71 ? 6.072 -8.639 -6.629 1.00 41.34 71 ARG A C 1
ATOM 560 O O . ARG A 1 71 ? 5.348 -8.768 -5.648 1.00 41.34 71 ARG A O 1
ATOM 567 N N . SER A 1 72 ? 7.299 -9.164 -6.673 1.00 35.91 72 SER A N 1
ATOM 568 C CA . SER A 1 72 ? 7.914 -9.963 -5.596 1.00 35.91 72 SER A CA 1
ATOM 569 C C . SER A 1 72 ? 8.337 -9.124 -4.376 1.00 35.91 72 SER A C 1
ATOM 571 O O . SER A 1 72 ? 8.107 -9.525 -3.231 1.00 35.91 72 SER A O 1
ATOM 573 N N . ARG A 1 73 ? 8.848 -7.897 -4.582 1.00 40.41 73 ARG A N 1
ATOM 574 C CA . ARG A 1 73 ? 8.990 -6.908 -3.496 1.00 40.41 73 ARG A CA 1
ATOM 575 C C . ARG A 1 73 ? 7.620 -6.499 -2.955 1.00 40.41 73 ARG A C 1
ATOM 577 O O . ARG A 1 73 ? 7.446 -6.551 -1.747 1.00 40.41 73 ARG A O 1
ATOM 584 N N . ARG A 1 74 ? 6.619 -6.221 -3.805 1.00 43.72 74 ARG A N 1
ATOM 585 C CA . ARG A 1 74 ? 5.225 -5.915 -3.416 1.00 43.72 74 ARG A CA 1
ATOM 586 C C . ARG A 1 74 ? 4.549 -7.004 -2.615 1.00 43.72 74 ARG A C 1
ATOM 588 O O . ARG A 1 74 ? 3.821 -6.652 -1.699 1.00 43.72 74 ARG A O 1
ATOM 595 N N . LEU A 1 75 ? 4.827 -8.274 -2.890 1.00 39.06 75 LEU A N 1
ATOM 596 C CA . LEU A 1 75 ? 4.358 -9.429 -2.115 1.00 39.06 75 LEU A CA 1
ATOM 597 C C . LEU A 1 75 ? 5.039 -9.556 -0.739 1.00 39.06 75 LEU A C 1
ATOM 599 O O . LEU A 1 75 ? 4.497 -10.202 0.152 1.00 39.06 75 LEU A O 1
ATOM 603 N N . ASN A 1 76 ? 6.176 -8.886 -0.535 1.00 42.78 76 ASN A N 1
ATOM 604 C CA . ASN A 1 76 ? 6.896 -8.814 0.739 1.00 42.78 76 ASN A CA 1
ATOM 605 C C . ASN A 1 76 ? 6.735 -7.462 1.465 1.00 42.78 76 ASN A C 1
ATOM 607 O O . ASN A 1 76 ? 7.346 -7.253 2.514 1.00 42.78 76 ASN A O 1
ATOM 611 N N . LEU A 1 77 ? 5.921 -6.532 0.945 1.00 53.41 77 LEU A N 1
ATOM 612 C CA . LEU A 1 77 ? 5.803 -5.183 1.507 1.00 53.41 77 LEU A CA 1
ATOM 613 C C . LEU A 1 77 ? 4.979 -5.178 2.802 1.00 53.41 77 LEU A C 1
ATOM 615 O O . LEU A 1 77 ? 3.833 -5.625 2.861 1.00 53.41 77 LEU A O 1
ATOM 619 N N . ALA A 1 78 ? 5.636 -4.728 3.870 1.00 66.44 78 ALA A N 1
ATOM 620 C CA . ALA A 1 78 ? 5.165 -4.807 5.240 1.00 66.44 78 ALA A CA 1
ATOM 621 C C . ALA A 1 78 ? 3.994 -3.847 5.478 1.00 66.44 78 ALA A C 1
ATOM 623 O O . ALA A 1 78 ? 4.120 -2.638 5.297 1.00 66.44 78 ALA A O 1
ATOM 624 N N . PHE A 1 79 ? 2.870 -4.377 5.962 1.00 78.69 79 PHE A N 1
ATOM 625 C CA . PHE A 1 79 ? 1.811 -3.567 6.557 1.00 78.69 79 PHE A CA 1
ATOM 626 C C . PHE A 1 79 ? 2.401 -2.624 7.621 1.00 78.69 79 PHE A C 1
ATOM 628 O O . PHE A 1 79 ? 2.900 -3.069 8.659 1.00 78.69 79 PHE A O 1
ATOM 635 N N . ASN A 1 80 ? 2.346 -1.317 7.365 1.00 83.69 80 ASN A N 1
ATOM 636 C CA . ASN A 1 80 ? 2.761 -0.293 8.314 1.00 83.69 80 ASN A CA 1
ATOM 637 C C . ASN A 1 80 ? 1.581 0.115 9.207 1.00 83.69 80 ASN A C 1
ATOM 639 O O . ASN A 1 80 ? 0.722 0.902 8.800 1.00 83.69 80 ASN A O 1
ATOM 643 N N . ARG A 1 81 ? 1.563 -0.402 10.443 1.00 85.81 81 ARG A N 1
ATOM 644 C CA . ARG A 1 81 ? 0.492 -0.135 11.420 1.00 85.81 81 ARG A CA 1
ATOM 645 C C . ARG A 1 81 ? 0.320 1.350 11.739 1.00 85.81 81 ARG A C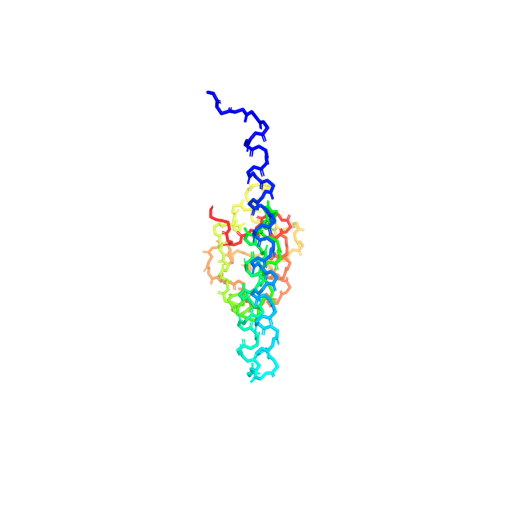 1
ATOM 647 O O . ARG A 1 81 ? -0.801 1.793 11.944 1.00 85.81 81 ARG A O 1
ATOM 654 N N . LYS A 1 82 ? 1.415 2.121 11.791 1.00 85.38 82 LYS A N 1
ATOM 655 C CA . LYS A 1 82 ? 1.365 3.535 12.193 1.00 85.38 82 LYS A CA 1
ATOM 656 C C . LYS A 1 82 ? 0.626 4.356 11.142 1.00 85.38 82 LYS A C 1
ATOM 658 O O . LYS A 1 82 ? -0.231 5.156 11.492 1.00 85.38 82 LYS A O 1
ATOM 663 N N . ILE A 1 83 ? 0.918 4.106 9.865 1.00 84.81 83 ILE A N 1
ATOM 664 C CA . ILE A 1 83 ? 0.235 4.769 8.748 1.00 84.81 83 ILE A CA 1
ATOM 665 C C . ILE A 1 83 ? -1.240 4.342 8.704 1.00 84.81 83 ILE A C 1
ATOM 667 O O . ILE A 1 83 ? -2.110 5.187 8.524 1.00 84.81 83 ILE A O 1
ATOM 671 N N . ALA A 1 84 ? -1.539 3.061 8.945 1.00 88.06 84 ALA A N 1
ATOM 672 C CA . ALA A 1 84 ? -2.914 2.558 8.948 1.00 88.06 84 ALA A CA 1
ATOM 673 C C . ALA A 1 84 ? -3.771 3.189 10.061 1.00 88.06 84 ALA A C 1
ATOM 675 O O . ALA A 1 84 ? -4.885 3.644 9.811 1.00 88.06 84 ALA A O 1
ATOM 676 N N . VAL A 1 85 ? -3.222 3.284 11.277 1.00 89.81 85 VAL A N 1
ATOM 677 C CA . VAL A 1 85 ? -3.867 3.966 12.410 1.00 89.81 85 VAL A CA 1
ATOM 678 C C . VAL A 1 85 ? -4.075 5.448 12.104 1.00 89.81 85 VAL A C 1
ATOM 680 O O . VAL A 1 85 ? -5.167 5.966 12.319 1.00 89.81 85 VAL A O 1
ATOM 683 N N . ARG A 1 86 ? -3.071 6.115 11.525 1.00 88.25 86 ARG A N 1
ATOM 684 C CA . ARG A 1 86 ? -3.169 7.529 11.151 1.00 88.25 86 ARG A CA 1
ATOM 685 C C . ARG A 1 86 ? -4.259 7.777 10.108 1.00 88.25 86 ARG A C 1
ATOM 687 O O . ARG A 1 86 ? -4.996 8.746 10.239 1.00 88.25 86 ARG A O 1
ATOM 694 N N . ALA A 1 87 ? -4.395 6.903 9.110 1.00 88.75 87 ALA A N 1
ATOM 695 C CA . ALA A 1 87 ? -5.457 7.000 8.106 1.00 88.75 87 ALA A CA 1
ATOM 696 C C . ALA A 1 87 ? -6.855 6.939 8.751 1.00 88.75 87 ALA A C 1
ATOM 698 O O . ALA A 1 87 ? -7.723 7.746 8.420 1.00 88.75 87 ALA A O 1
ATOM 699 N N . ARG A 1 88 ? -7.048 6.051 9.739 1.00 92.56 88 ARG A N 1
ATOM 700 C CA . ARG A 1 88 ? -8.278 5.996 10.546 1.00 92.56 88 ARG A CA 1
ATOM 701 C C . ARG A 1 88 ? -8.498 7.276 11.356 1.00 92.56 88 ARG A C 1
ATOM 703 O O . ARG A 1 88 ? -9.598 7.820 11.369 1.00 92.56 88 ARG A O 1
ATOM 710 N N . GLU A 1 89 ? -7.466 7.753 12.040 1.00 89.81 89 GLU A N 1
ATOM 711 C CA . GLU A 1 89 ? -7.551 8.932 12.910 1.00 89.81 89 GLU A CA 1
ATOM 712 C C . GLU A 1 89 ? -7.816 10.226 12.136 1.00 89.81 89 GLU A C 1
ATOM 714 O O . GLU A 1 89 ? -8.601 11.050 12.595 1.00 89.81 89 GLU A O 1
ATOM 719 N N . ILE A 1 90 ? -7.251 10.381 10.934 1.00 89.38 90 ILE A N 1
ATOM 720 C CA . ILE A 1 90 ? -7.540 11.509 10.029 1.00 89.38 90 ILE A CA 1
ATOM 721 C C . ILE A 1 90 ? -9.030 11.565 9.672 1.00 89.38 90 ILE A C 1
ATOM 723 O O . ILE A 1 90 ? -9.582 12.644 9.475 1.00 89.38 90 ILE A O 1
ATOM 727 N N . LYS A 1 91 ? -9.698 10.410 9.626 1.00 87.75 91 LYS A N 1
ATOM 728 C CA . LYS A 1 91 ? -11.141 10.312 9.384 1.00 87.75 91 LYS A CA 1
ATOM 729 C C . LYS A 1 91 ? -11.981 10.506 10.647 1.00 87.75 91 LYS A C 1
ATOM 731 O O . LYS A 1 91 ? -13.199 10.405 10.585 1.00 87.75 91 LYS A O 1
ATOM 736 N N . GLY A 1 92 ? -11.353 10.787 11.791 1.00 91.69 92 GLY A N 1
ATOM 737 C CA . GLY A 1 92 ? -12.038 10.985 13.069 1.00 91.69 92 GLY A CA 1
ATOM 738 C C . GLY A 1 92 ? -12.671 9.709 13.629 1.00 91.69 92 GLY A C 1
ATOM 739 O O . GLY A 1 92 ? -13.480 9.772 14.552 1.00 91.69 92 GLY A O 1
ATOM 740 N N . LEU A 1 93 ? -12.316 8.543 13.087 1.00 93.44 93 LEU A N 1
ATOM 741 C CA . LEU A 1 93 ? -12.923 7.277 13.471 1.00 93.44 93 LEU A CA 1
ATOM 742 C C . LEU A 1 93 ? -12.200 6.683 14.673 1.00 93.44 93 LEU A C 1
ATOM 744 O O . LEU A 1 93 ? -10.976 6.539 14.689 1.00 93.44 93 LEU A O 1
ATOM 748 N N . THR A 1 94 ? -12.962 6.230 15.665 1.00 95.38 94 THR A N 1
ATOM 749 C CA . THR A 1 94 ? -12.430 5.273 16.642 1.00 95.38 94 THR A CA 1
ATOM 750 C C . THR A 1 94 ? -12.251 3.916 15.963 1.00 95.38 94 THR A C 1
ATOM 752 O O . THR A 1 94 ? -12.874 3.637 14.942 1.00 95.38 94 THR A O 1
ATOM 755 N N . ARG A 1 95 ? -11.440 3.018 16.530 1.00 94.62 95 ARG A N 1
ATOM 756 C CA . ARG A 1 95 ? -11.323 1.650 15.992 1.00 94.62 95 ARG A CA 1
ATOM 757 C C . ARG A 1 95 ? -12.677 0.938 15.912 1.00 94.62 95 ARG A C 1
ATOM 759 O O . ARG A 1 95 ? -12.922 0.204 14.964 1.00 94.62 95 ARG A O 1
ATOM 766 N N . LYS A 1 96 ? -13.541 1.154 16.911 1.00 94.56 96 LYS A N 1
ATOM 767 C CA . LYS A 1 96 ? -14.907 0.623 16.905 1.00 94.56 96 LYS A CA 1
ATOM 768 C C . LYS A 1 96 ? -15.733 1.267 15.790 1.00 94.56 96 LYS A C 1
ATOM 770 O O . LYS A 1 96 ? -16.338 0.536 15.028 1.00 94.56 96 LYS A O 1
ATOM 775 N N . GLY A 1 97 ? -15.665 2.590 15.642 1.00 95.81 97 GLY A N 1
ATOM 776 C CA . GLY A 1 97 ? -16.345 3.305 14.558 1.00 95.81 97 GLY A CA 1
ATOM 777 C C . GLY A 1 97 ? -15.931 2.810 13.173 1.00 95.81 97 GLY A C 1
ATOM 778 O O . GLY A 1 97 ? -16.790 2.588 12.333 1.00 95.81 97 GLY A O 1
ATOM 779 N N . LEU A 1 98 ? -14.639 2.531 12.968 1.00 96.38 98 LEU A N 1
ATOM 780 C CA . LEU A 1 98 ? -14.171 1.908 11.730 1.00 96.38 98 LEU A CA 1
ATOM 781 C C . LEU A 1 98 ? -14.720 0.483 11.562 1.00 96.38 98 LEU A C 1
ATOM 783 O O . LEU A 1 98 ? -15.124 0.115 10.471 1.00 96.38 98 LEU A O 1
ATOM 787 N N . ALA A 1 99 ? -14.739 -0.337 12.614 1.00 96.12 99 ALA A N 1
ATOM 788 C CA . ALA A 1 99 ? -15.310 -1.681 12.518 1.00 96.12 99 ALA A CA 1
ATOM 789 C C . ALA A 1 99 ? -16.808 -1.652 12.176 1.00 96.12 99 ALA A C 1
ATOM 791 O O . ALA A 1 99 ? -17.243 -2.445 11.347 1.00 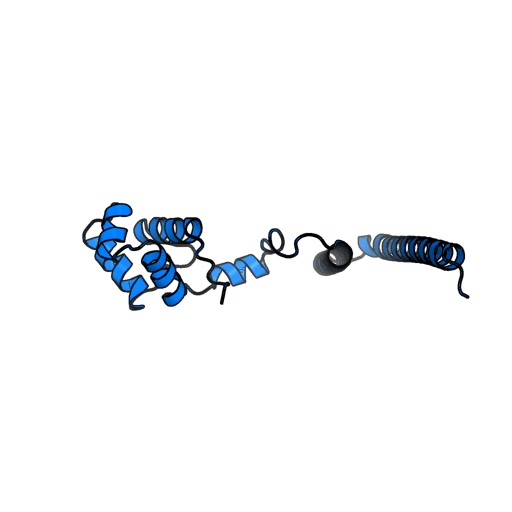96.12 99 ALA A O 1
ATOM 792 N N . ASP A 1 100 ? -17.559 -0.724 12.771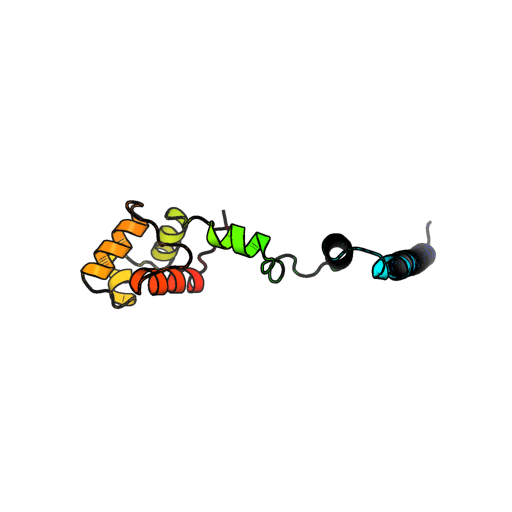 1.00 95.25 100 ASP A N 1
ATOM 793 C CA . ASP A 1 100 ? -18.983 -0.529 12.500 1.00 95.25 100 ASP A CA 1
ATOM 794 C C . ASP A 1 100 ? -19.199 -0.064 11.042 1.00 95.25 100 ASP A C 1
ATOM 796 O O . ASP A 1 100 ? -20.046 -0.617 10.344 1.00 95.25 100 ASP A O 1
ATOM 800 N N . GLU A 1 101 ? -18.385 0.878 10.544 1.00 94.31 101 GLU A N 1
ATOM 801 C CA . GLU A 1 101 ? -18.408 1.342 9.144 1.00 94.31 101 GLU A CA 1
ATOM 802 C C . GLU A 1 101 ? -18.095 0.218 8.147 1.00 94.31 101 GLU A C 1
ATOM 804 O O . GLU A 1 101 ? -18.741 0.101 7.108 1.00 94.31 101 GLU A O 1
ATOM 809 N N . LEU A 1 102 ? -17.134 -0.646 8.481 1.00 95.06 102 LEU A N 1
ATOM 810 C CA . LEU A 1 102 ? -16.748 -1.792 7.655 1.00 95.06 102 LEU A CA 1
ATOM 811 C C . LEU A 1 102 ? -17.702 -2.992 7.788 1.00 95.06 102 LEU A C 1
ATOM 813 O O . LEU A 1 102 ? -17.462 -4.024 7.159 1.00 95.06 102 LEU A O 1
ATOM 817 N N . GLY A 1 103 ? -18.753 -2.893 8.611 1.00 94.75 103 GLY A N 1
ATOM 818 C CA . GLY A 1 103 ? -19.706 -3.979 8.848 1.00 94.75 103 GLY A CA 1
ATOM 819 C C . GLY A 1 103 ? -19.088 -5.196 9.545 1.00 94.75 103 GLY A C 1
ATOM 820 O O . GLY A 1 103 ? -19.544 -6.323 9.355 1.00 94.75 103 GLY A O 1
ATOM 821 N N . PHE A 1 104 ? -18.022 -5.000 10.323 1.00 95.75 104 PHE A N 1
ATOM 822 C CA . PHE A 1 104 ? -17.339 -6.083 11.017 1.00 95.75 104 PHE A CA 1
ATOM 823 C C . PHE A 1 104 ? -18.094 -6.517 12.271 1.00 95.75 104 PHE A C 1
ATOM 825 O O . PHE A 1 104 ? -18.399 -5.727 13.161 1.00 95.75 104 PHE A O 1
ATOM 832 N N . ASP A 1 105 ? -18.305 -7.826 12.381 1.00 92.88 105 ASP A N 1
ATOM 833 C CA . ASP A 1 105 ? -18.766 -8.456 13.608 1.00 92.88 105 ASP A CA 1
ATOM 834 C C . ASP A 1 105 ? -17.674 -8.441 14.701 1.00 92.88 105 ASP A C 1
ATOM 836 O O . ASP A 1 105 ? -16.560 -7.926 14.534 1.00 92.88 105 ASP A O 1
ATOM 840 N N . ARG A 1 106 ? -17.961 -9.055 15.856 1.00 93.62 106 ARG A N 1
ATOM 841 C CA . ARG A 1 106 ? -16.999 -9.131 16.968 1.00 93.62 106 ARG A CA 1
ATOM 842 C C . ARG A 1 106 ? -15.666 -9.763 16.546 1.00 93.62 106 ARG A C 1
ATOM 844 O O . ARG A 1 106 ? -14.614 -9.332 17.023 1.00 93.62 106 ARG A O 1
ATOM 851 N N . ALA A 1 107 ? -15.688 -10.778 15.682 1.00 91.56 107 ALA A N 1
ATOM 852 C CA . ALA A 1 107 ? -14.476 -11.443 15.216 1.00 91.56 107 ALA A CA 1
ATOM 853 C C . ALA A 1 107 ? -13.657 -10.526 14.292 1.00 91.56 107 ALA A C 1
ATOM 855 O O . ALA A 1 107 ? -12.432 -10.438 14.440 1.00 91.56 107 ALA A O 1
ATOM 856 N N . GLY A 1 108 ? -14.329 -9.794 13.402 1.00 92.44 108 GLY A N 1
ATOM 857 C CA . GLY A 1 108 ? -13.733 -8.769 12.552 1.00 92.44 108 GLY A CA 1
ATOM 858 C C . GLY A 1 108 ? -13.109 -7.632 13.356 1.00 92.44 108 GLY A C 1
ATOM 859 O O . GLY A 1 108 ? -11.944 -7.299 13.130 1.00 92.44 108 GLY A O 1
ATOM 860 N N . TYR A 1 109 ? -13.806 -7.126 14.378 1.00 95.75 109 TYR A N 1
ATOM 861 C CA . TYR A 1 109 ? -13.273 -6.113 15.294 1.00 95.75 109 TYR A CA 1
ATOM 862 C C . TYR A 1 109 ? -11.997 -6.581 16.007 1.00 95.75 109 TYR A C 1
ATOM 864 O O . TYR A 1 109 ? -10.993 -5.864 16.029 1.00 95.75 109 TYR A O 1
ATOM 872 N N . ILE A 1 110 ? -11.995 -7.799 16.565 1.00 95.25 110 ILE A N 1
ATOM 873 C CA . ILE A 1 110 ? -10.810 -8.359 17.237 1.00 95.25 110 ILE A CA 1
ATOM 874 C C . ILE A 1 110 ? -9.636 -8.431 16.259 1.00 95.25 110 ILE A C 1
ATOM 876 O O . ILE A 1 110 ? -8.500 -8.113 16.612 1.00 95.25 110 ILE A O 1
ATOM 880 N N . ARG A 1 111 ? -9.893 -8.837 15.015 1.00 93.94 111 ARG A N 1
ATOM 881 C CA . ARG A 1 111 ? -8.851 -8.989 14.001 1.00 93.94 111 ARG A CA 1
ATOM 882 C C . ARG A 1 111 ? -8.301 -7.644 13.524 1.00 93.94 111 ARG A C 1
ATOM 884 O O . ARG A 1 111 ? -7.082 -7.506 13.453 1.00 93.94 111 ARG A O 1
ATOM 891 N N . LEU A 1 112 ? -9.165 -6.653 13.312 1.00 94.50 112 LEU A N 1
ATOM 892 C CA . LEU A 1 112 ? -8.780 -5.259 13.079 1.00 94.50 112 LEU A CA 1
ATOM 893 C C . LEU A 1 112 ? -7.906 -4.728 14.225 1.00 94.50 112 LEU A C 1
ATOM 895 O O . LEU A 1 112 ? -6.842 -4.161 13.985 1.00 94.50 112 LEU A O 1
ATOM 899 N N . SER A 1 113 ? -8.309 -4.979 15.475 1.00 95.00 113 SER A N 1
ATOM 900 C CA . SER A 1 113 ? -7.536 -4.585 16.655 1.00 95.00 113 SER A CA 1
ATOM 901 C C . SER A 1 113 ? -6.134 -5.176 16.646 1.00 95.00 113 SER A C 1
ATOM 903 O O . SER A 1 113 ? -5.178 -4.439 16.861 1.00 95.00 113 SER A O 1
ATOM 905 N N . LYS A 1 114 ? -5.990 -6.467 16.326 1.00 93.19 114 LYS A N 1
ATOM 906 C CA . LYS A 1 114 ? -4.675 -7.117 16.237 1.00 93.19 114 LYS A CA 1
ATOM 907 C C . LYS A 1 114 ? -3.782 -6.505 15.159 1.00 93.19 114 LYS A C 1
ATOM 909 O O . LYS A 1 114 ? -2.568 -6.450 15.346 1.00 93.19 114 LYS A O 1
ATOM 914 N N . TYR A 1 115 ? -4.357 -6.043 14.048 1.00 92.56 115 TYR A N 1
ATOM 915 C CA . TYR A 1 115 ? -3.601 -5.331 13.017 1.00 92.56 115 TYR A CA 1
ATOM 916 C C . TYR A 1 115 ? -3.104 -3.974 13.522 1.00 92.56 115 TYR A C 1
ATOM 918 O O . TYR A 1 115 ? -1.917 -3.673 13.398 1.00 92.56 115 TYR A O 1
ATOM 926 N N . GLU A 1 116 ? -3.971 -3.180 14.151 1.00 91.50 116 GLU A N 1
ATOM 927 C CA . GLU A 1 116 ? -3.598 -1.851 14.648 1.00 91.50 116 GLU A CA 1
ATOM 928 C C . GLU A 1 116 ? -2.646 -1.887 15.856 1.00 91.50 116 GLU A C 1
ATOM 930 O O . GLU A 1 116 ? -1.782 -1.017 15.974 1.00 91.50 116 GLU A O 1
ATOM 935 N N . THR A 1 117 ? -2.744 -2.895 16.733 1.00 89.12 117 THR A N 1
ATOM 936 C CA . THR A 1 117 ? -1.798 -3.086 17.854 1.00 89.12 117 THR A CA 1
ATOM 937 C C . THR A 1 117 ? -0.486 -3.734 17.399 1.00 89.12 117 THR A C 1
ATOM 939 O O . THR A 1 117 ? 0.569 -3.537 18.008 1.00 89.12 117 THR A O 1
ATOM 942 N N . GLY A 1 118 ? -0.508 -4.443 16.269 1.00 83.62 118 GLY A N 1
ATOM 943 C CA . GLY A 1 118 ? 0.634 -5.169 15.720 1.00 83.62 118 GLY A CA 1
ATOM 944 C C . GLY A 1 118 ? 0.818 -6.575 16.294 1.00 83.62 118 GLY A C 1
ATOM 945 O O . GLY A 1 118 ? 1.848 -7.190 16.030 1.00 83.62 118 GLY A O 1
ATOM 946 N N . GLU A 1 119 ? -0.165 -7.095 17.033 1.00 84.00 119 GLU A N 1
ATOM 947 C CA . GLU A 1 119 ? -0.241 -8.513 17.422 1.00 84.00 119 GLU A CA 1
ATOM 948 C C . GLU A 1 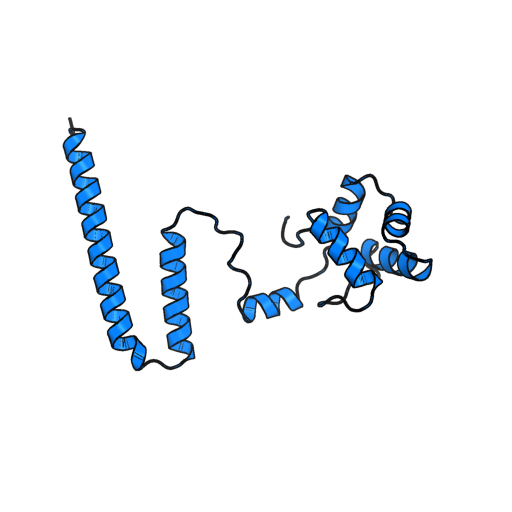119 ? -0.387 -9.441 16.209 1.00 84.00 119 GLU A C 1
ATOM 950 O O . GLU A 1 119 ? -0.011 -10.610 16.257 1.00 84.00 119 GLU A O 1
ATOM 955 N N . ALA A 1 120 ? -0.944 -8.928 15.111 1.00 85.69 120 ALA A N 1
ATOM 956 C CA . ALA A 1 120 ? -1.015 -9.623 13.838 1.00 85.69 120 ALA A CA 1
ATOM 957 C C . ALA A 1 120 ? -0.713 -8.667 12.686 1.00 85.69 120 ALA A C 1
ATOM 959 O O . ALA A 1 120 ? -0.818 -7.448 12.804 1.00 85.69 120 ALA A O 1
ATOM 960 N N . ARG A 1 121 ? -0.389 -9.239 11.528 1.00 83.62 121 ARG A N 1
ATOM 961 C CA . ARG A 1 121 ? -0.284 -8.504 10.268 1.00 83.62 121 ARG A CA 1
ATOM 962 C C . ARG A 1 121 ? -1.250 -9.105 9.251 1.00 83.62 121 ARG A C 1
ATOM 964 O O . ARG A 1 121 ? -1.425 -10.329 9.246 1.00 83.62 121 ARG A O 1
ATOM 971 N N . PRO A 1 122 ? -1.888 -8.286 8.401 1.00 84.50 122 PRO A N 1
ATOM 972 C CA . PRO A 1 122 ? -2.539 -8.788 7.203 1.00 84.50 122 PRO A CA 1
ATOM 973 C C . PRO A 1 122 ? -1.517 -9.575 6.377 1.00 84.50 122 PRO A C 1
ATOM 975 O O . PRO A 1 122 ? -0.360 -9.171 6.259 1.00 84.50 122 PRO A O 1
ATOM 978 N N . SER A 1 123 ? -1.933 -10.721 5.844 1.00 73.19 123 SER A N 1
ATOM 979 C CA . SER A 1 123 ? -1.112 -11.469 4.891 1.00 73.19 123 SER A CA 1
ATOM 980 C C . SER A 1 123 ? -0.927 -10.665 3.605 1.00 73.19 123 SER A C 1
ATOM 982 O O . SER A 1 123 ? -1.702 -9.751 3.317 1.00 73.19 123 SER A O 1
ATOM 984 N N . ASN A 1 124 ? 0.093 -11.015 2.825 1.00 67.88 124 ASN A N 1
ATOM 985 C CA . ASN A 1 124 ? 0.322 -10.431 1.514 1.00 67.88 124 ASN A CA 1
ATOM 986 C C . ASN A 1 124 ? 0.427 -11.552 0.462 1.00 67.88 124 ASN A C 1
ATOM 988 O O . ASN A 1 124 ? 1.364 -12.348 0.528 1.00 67.88 124 ASN A O 1
ATOM 992 N N . PRO A 1 125 ? -0.554 -11.689 -0.448 1.00 70.88 125 PRO A N 1
ATOM 993 C CA . PRO A 1 125 ? -1.772 -10.877 -0.570 1.00 70.88 125 PRO A CA 1
ATOM 994 C C . PRO A 1 125 ? -2.734 -11.067 0.624 1.00 70.88 125 PRO A C 1
ATOM 996 O O . PRO A 1 125 ? -2.682 -12.115 1.276 1.00 70.88 125 PRO A O 1
ATOM 999 N N . PRO A 1 126 ? -3.628 -10.098 0.916 1.00 77.25 126 PRO A N 1
ATOM 1000 C CA . PRO A 1 126 ? -4.563 -10.191 2.034 1.00 77.25 126 PRO A CA 1
ATOM 1001 C C . PRO A 1 126 ? -5.507 -11.384 1.870 1.00 77.25 126 PRO A C 1
ATOM 1003 O O . PRO A 1 126 ? -6.303 -11.469 0.931 1.00 77.25 126 PRO A O 1
ATOM 1006 N N . ARG A 1 127 ? -5.412 -12.320 2.816 1.00 75.62 127 ARG A N 1
ATOM 1007 C CA . ARG A 1 127 ? -6.290 -13.487 2.937 1.00 75.62 127 ARG A CA 1
ATOM 1008 C C . ARG A 1 127 ? -7.316 -13.263 4.042 1.00 75.62 127 ARG A C 1
ATOM 1010 O O . ARG A 1 127 ? -6.976 -12.796 5.128 1.00 75.62 127 ARG A O 1
ATOM 1017 N N . GLY A 1 128 ? -8.552 -13.672 3.770 1.00 83.12 128 GLY A N 1
ATOM 1018 C CA . GLY A 1 128 ? -9.693 -13.459 4.656 1.00 83.12 128 GLY A CA 1
ATOM 1019 C C . GLY A 1 128 ? -10.384 -12.119 4.412 1.00 83.12 128 GLY A C 1
ATOM 1020 O O . GLY A 1 128 ? -9.766 -11.142 3.993 1.00 83.12 128 GLY A O 1
ATOM 1021 N N . GLU A 1 129 ? -11.687 -12.101 4.661 1.00 87.00 129 GLU A N 1
ATOM 1022 C CA . GLU A 1 129 ? -12.581 -10.988 4.335 1.00 87.00 129 GLU A CA 1
ATOM 1023 C C . GLU A 1 129 ? -12.201 -9.699 5.073 1.00 87.00 129 GLU A C 1
ATOM 1025 O O . GLU A 1 129 ? -11.983 -8.671 4.438 1.00 87.00 129 GLU A O 1
ATOM 1030 N N . VAL A 1 130 ? -11.942 -9.791 6.382 1.00 89.44 130 VAL A N 1
ATOM 1031 C CA . VAL A 1 130 ? -11.503 -8.657 7.216 1.00 89.44 130 VAL A CA 1
ATOM 1032 C C . VAL A 1 130 ? -10.244 -7.990 6.660 1.00 89.44 130 VAL A C 1
ATOM 1034 O O . VAL A 1 130 ? -10.178 -6.771 6.553 1.00 89.44 130 VAL A O 1
ATOM 1037 N N . ALA A 1 131 ? -9.231 -8.782 6.289 1.00 87.38 131 ALA A N 1
ATOM 1038 C CA . ALA A 1 131 ? -7.972 -8.251 5.773 1.00 87.38 131 ALA A CA 1
ATOM 1039 C C . ALA A 1 131 ? -8.160 -7.580 4.407 1.00 87.38 131 ALA A C 1
ATOM 1041 O O . ALA A 1 131 ? -7.556 -6.542 4.156 1.00 87.38 131 ALA A O 1
ATOM 1042 N N . LYS A 1 132 ? -8.997 -8.153 3.533 1.00 87.31 132 LYS A N 1
ATOM 1043 C CA . LYS A 1 132 ? -9.296 -7.574 2.217 1.00 87.31 132 LYS A CA 1
ATOM 1044 C C . LYS A 1 132 ? -10.037 -6.249 2.351 1.00 87.31 132 LYS A C 1
ATOM 1046 O O . LYS A 1 132 ? -9.577 -5.262 1.790 1.00 87.31 132 LYS A O 1
ATOM 1051 N N . ILE A 1 133 ? -11.123 -6.231 3.125 1.00 89.62 133 ILE A N 1
ATOM 1052 C CA . ILE A 1 133 ? -11.958 -5.044 3.341 1.00 89.62 133 ILE A CA 1
ATOM 1053 C C . ILE A 1 133 ? -11.140 -3.934 4.004 1.00 89.62 133 ILE A C 1
ATOM 1055 O O . ILE A 1 133 ? -11.113 -2.813 3.510 1.00 89.62 133 ILE A O 1
ATOM 1059 N N . TYR A 1 134 ? -10.385 -4.253 5.058 1.00 92.62 134 TYR A N 1
ATOM 1060 C CA . TYR A 1 134 ? -9.585 -3.255 5.764 1.00 92.62 134 TYR A CA 1
ATOM 1061 C C . TYR A 1 134 ? -8.467 -2.664 4.894 1.00 92.62 134 TYR A C 1
ATOM 1063 O O . TYR A 1 134 ? -8.300 -1.449 4.844 1.00 92.62 134 TYR A O 1
ATOM 1071 N N . ILE A 1 135 ? -7.710 -3.501 4.172 1.00 88.69 135 ILE A N 1
ATOM 1072 C CA . ILE A 1 135 ? -6.657 -3.015 3.265 1.00 88.69 135 ILE A CA 1
ATOM 1073 C C . ILE A 1 135 ? -7.251 -2.213 2.102 1.00 88.69 135 ILE A C 1
ATOM 1075 O O . ILE A 1 135 ? -6.627 -1.254 1.651 1.00 88.69 135 ILE A O 1
ATOM 1079 N N . HIS A 1 136 ? -8.429 -2.591 1.608 1.00 86.94 136 HIS A N 1
ATOM 1080 C CA . HIS A 1 136 ? -9.121 -1.837 0.569 1.00 86.94 136 HIS A CA 1
ATOM 1081 C C . HIS A 1 136 ? -9.535 -0.451 1.070 1.00 86.94 136 HIS A C 1
ATOM 1083 O O . HIS A 1 136 ? -9.106 0.538 0.480 1.00 86.94 136 HIS A O 1
ATOM 1089 N N . TRP A 1 137 ? -10.227 -0.382 2.212 1.00 92.75 137 TRP A N 1
ATOM 1090 C CA . TRP A 1 137 ? -10.617 0.880 2.844 1.00 92.75 137 TRP A CA 1
ATOM 1091 C C . TRP A 1 137 ? -9.410 1.790 3.076 1.00 92.75 137 TRP A C 1
ATOM 1093 O O . TRP A 1 137 ? -9.433 2.964 2.721 1.00 92.75 137 TRP A O 1
ATOM 1103 N N . LEU A 1 138 ? -8.305 1.235 3.586 1.00 90.00 138 LEU A N 1
ATOM 1104 C CA . LEU A 1 138 ? -7.062 1.979 3.777 1.00 90.00 138 LEU A CA 1
ATOM 1105 C C . LEU A 1 138 ? -6.576 2.619 2.468 1.00 90.00 138 LEU A C 1
ATOM 1107 O O . LEU A 1 138 ? -6.255 3.806 2.461 1.00 90.00 138 LEU A O 1
ATOM 1111 N N . LYS A 1 139 ? -6.537 1.865 1.362 1.00 84.44 139 LYS A N 1
ATOM 1112 C CA . LYS A 1 139 ? -6.089 2.376 0.054 1.00 84.44 139 LYS A CA 1
ATOM 1113 C C . LYS A 1 139 ? -6.980 3.502 -0.467 1.00 84.44 139 LYS A C 1
ATOM 1115 O O . LYS A 1 139 ? -6.451 4.504 -0.937 1.00 84.44 139 LYS A O 1
ATOM 1120 N N . GLU A 1 140 ? -8.299 3.367 -0.345 1.00 85.31 140 GLU A N 1
ATOM 1121 C CA . GLU A 1 140 ? -9.252 4.431 -0.707 1.00 85.31 140 GLU A CA 1
ATOM 1122 C C . GLU A 1 140 ? -9.039 5.702 0.125 1.00 85.31 140 GLU A C 1
ATOM 1124 O O . GLU A 1 140 ? -9.292 6.816 -0.326 1.00 85.31 140 GLU A O 1
ATOM 1129 N N . HIS A 1 141 ? -8.510 5.534 1.334 1.00 83.12 141 HIS A N 1
ATOM 1130 C CA . HIS A 1 141 ? -8.277 6.597 2.300 1.00 83.12 141 HIS A CA 1
ATOM 1131 C C . HIS A 1 141 ? -6.828 7.101 2.307 1.00 83.12 141 HIS A C 1
ATOM 1133 O O . HIS A 1 141 ? -6.372 7.696 3.285 1.00 83.12 141 HIS A O 1
ATOM 1139 N N . GLY A 1 142 ? -6.104 6.897 1.202 1.00 71.94 142 GLY A N 1
ATOM 1140 C CA . GLY A 1 142 ? -4.768 7.455 0.996 1.00 71.94 142 GLY A CA 1
ATOM 1141 C C . GLY A 1 142 ? -3.658 6.718 1.743 1.00 71.94 142 GLY A C 1
ATOM 1142 O O . GLY A 1 142 ? -2.553 7.250 1.866 1.00 71.94 142 GLY A O 1
ATOM 1143 N N . TYR A 1 143 ? -3.920 5.503 2.235 1.00 76.44 143 TYR A N 1
ATOM 1144 C CA . TYR A 1 143 ? -2.875 4.631 2.753 1.00 76.44 143 TYR A CA 1
ATOM 1145 C C . TYR A 1 143 ? -1.930 4.233 1.628 1.00 76.44 143 TYR A C 1
ATOM 1147 O O . TYR A 1 143 ? -2.241 3.401 0.771 1.00 76.44 143 TYR A O 1
ATOM 1155 N N . ASP A 1 144 ? -0.735 4.794 1.703 1.00 69.94 144 ASP A N 1
ATOM 1156 C CA . ASP A 1 144 ? 0.414 4.355 0.946 1.00 69.94 144 ASP A CA 1
ATOM 1157 C C . ASP A 1 144 ? 1.463 3.850 1.948 1.00 69.94 144 ASP A C 1
ATOM 1159 O O . ASP A 1 144 ? 2.008 4.652 2.712 1.00 69.94 144 ASP A O 1
ATOM 1163 N N . PRO A 1 145 ? 1.758 2.536 1.996 1.00 58.97 145 PRO A N 1
ATOM 1164 C CA . PRO A 1 145 ? 2.784 2.013 2.893 1.00 58.97 145 PRO A CA 1
ATOM 1165 C C . PRO A 1 145 ? 4.195 2.531 2.554 1.00 58.97 145 PRO A C 1
ATOM 1167 O O . PRO A 1 145 ? 5.116 2.277 3.332 1.00 58.97 145 PRO A O 1
ATOM 1170 N N . TYR A 1 146 ? 4.368 3.242 1.431 1.00 53.62 146 TYR A N 1
ATOM 1171 C CA . TYR A 1 146 ? 5.622 3.837 0.964 1.00 53.62 146 TYR A CA 1
ATOM 1172 C C . TYR A 1 146 ? 5.726 5.348 1.213 1.00 53.62 146 TYR A C 1
ATOM 1174 O O . TYR A 1 146 ? 6.813 5.897 1.037 1.00 53.62 146 TYR A O 1
ATOM 1182 N N . LYS A 1 147 ? 4.649 6.029 1.635 1.00 49.56 147 LYS A N 1
ATOM 1183 C CA . LYS A 1 147 ? 4.717 7.445 2.035 1.00 49.56 147 LYS A CA 1
ATOM 1184 C C . LYS A 1 147 ? 5.189 7.543 3.486 1.00 49.56 147 LYS A C 1
ATOM 1186 O O . LYS A 1 147 ? 4.437 7.227 4.409 1.00 49.56 147 LYS A O 1
ATOM 1191 N N . LEU A 1 148 ? 6.452 7.937 3.667 1.00 37.97 148 LEU A N 1
ATOM 1192 C CA . LEU A 1 148 ? 7.023 8.366 4.950 1.00 37.97 148 LEU A CA 1
ATOM 1193 C C . LEU A 1 148 ? 6.697 9.837 5.212 1.00 37.97 148 LEU A C 1
ATOM 1195 O O . LEU A 1 148 ? 6.855 10.639 4.267 1.00 37.97 148 LEU A O 1
#